Protein AF-A0A959ASE1-F1 (afdb_monomer)

Radius of gyration: 23.73 Å; Cα contacts (8 Å, |Δi|>4): 98; chains: 1; bounding box: 59×22×66 Å

Secondary structure (DSSP, 8-state):
--SHHHHHHHHHHHHHTTHHHHHHHHHHHHHHHHHHHHHHHTT--HHHHHHHHHHHHHHHHHHHHHHHHHHHHHHHHHHHHHHHHHHHTT-----TTSHHHHHHHHHHHHHHHHHHHHHHHHHHHHHHHHHHHHHHHHHHSTTTTTT-S---HHHHHHHHHHHHHHHTT--

pLDDT: mean 92.59, std 5.32, range [57.53, 98.0]

Sequence (171 aa):
SLAGLYGVAIAAAGMMATTAMQLAIDAFGPIADNAGGIAEMSGLPKEVRERTDILDATGNTTAATGKGFAIASAALTALALFAAYVGLAGITAIDIYKANVLAMLFVGGMIPFLFSSMAISAVGKAAMDMVKEVRRQFREIPGIMEYKAQPEYEKCVAISTQASIREMILP

Foldseek 3Di:
DVPPLVVLVVVLVVLCPCVVVLCVLLVQQVVLVVQLVCCVVVVHDVVSNVVSVVSNVSNVVSNVVSVVSVVVSVVSVVSSVVVVVCVVVVPPDQDCVPPVSVVVVVVVVCVVVVVVVLVVVLVVVLVVVLVVQVVCCVVPPPCVVVVPDDGPVVVNVVSVVVSCVVSVPPD

Structure (mmCIF, N/CA/C/O backbone):
data_AF-A0A959ASE1-F1
#
_entry.id   AF-A0A959ASE1-F1
#
loop_
_atom_site.group_PDB
_atom_site.id
_atom_site.type_symbol
_atom_site.label_atom_id
_atom_site.label_alt_id
_atom_site.label_comp_id
_atom_site.label_asym_id
_atom_site.label_entity_id
_atom_site.label_seq_id
_atom_site.pdbx_PDB_ins_code
_atom_site.Cartn_x
_atom_site.Cartn_y
_atom_site.Cartn_z
_atom_site.occupancy
_atom_site.B_iso_or_equiv
_atom_site.auth_seq_id
_atom_site.auth_comp_id
_atom_site.auth_asym_id
_atom_site.auth_atom_id
_atom_site.pdbx_PDB_model_num
ATOM 1 N N . SER A 1 1 ? 28.757 9.072 -19.936 1.00 57.53 1 SER A N 1
ATOM 2 C CA . SER A 1 1 ? 27.916 8.627 -18.804 1.00 57.53 1 SER A CA 1
ATOM 3 C C . SER A 1 1 ? 28.534 7.363 -18.217 1.00 57.53 1 SER A C 1
ATOM 5 O O . SER A 1 1 ? 29.216 6.661 -18.949 1.00 57.53 1 SER A O 1
ATOM 7 N N . LEU A 1 2 ? 28.374 7.098 -16.914 1.00 67.38 2 LEU A N 1
ATOM 8 C CA . LEU A 1 2 ? 29.210 6.140 -16.166 1.00 67.38 2 LEU A CA 1
ATOM 9 C C . LEU A 1 2 ? 29.093 4.658 -16.597 1.00 67.38 2 LEU A C 1
ATOM 11 O O . LEU A 1 2 ? 30.068 3.943 -16.414 1.00 67.38 2 LEU A O 1
ATOM 15 N N . ALA A 1 3 ? 27.973 4.203 -17.189 1.00 80.38 3 ALA A N 1
ATOM 16 C CA . ALA A 1 3 ? 27.848 2.853 -17.789 1.00 80.38 3 ALA A CA 1
ATOM 17 C C . ALA A 1 3 ? 26.565 2.629 -18.640 1.00 80.38 3 ALA A C 1
ATOM 19 O O . ALA A 1 3 ? 26.107 1.496 -18.796 1.00 80.38 3 ALA A O 1
ATOM 20 N N . GLY A 1 4 ? 25.925 3.685 -19.164 1.00 82.69 4 GLY A N 1
ATOM 21 C CA . GLY A 1 4 ? 24.673 3.550 -19.932 1.00 82.69 4 GLY A CA 1
ATOM 22 C C . GLY A 1 4 ? 23.579 2.759 -19.189 1.00 82.69 4 GLY A C 1
ATOM 23 O O . GLY A 1 4 ? 23.378 2.949 -17.992 1.00 82.69 4 GLY A O 1
ATOM 24 N N . LEU A 1 5 ? 22.894 1.854 -19.893 1.00 77.81 5 LEU A N 1
ATOM 25 C CA . LEU A 1 5 ? 21.808 1.017 -19.355 1.00 77.81 5 LEU A CA 1
ATOM 26 C C . LEU A 1 5 ? 22.275 0.006 -18.304 1.00 77.81 5 LEU A C 1
ATOM 28 O O . LEU A 1 5 ? 21.553 -0.268 -17.349 1.00 77.81 5 LEU A O 1
ATOM 32 N N . TYR A 1 6 ? 23.502 -0.501 -18.439 1.00 81.19 6 TYR A N 1
ATOM 33 C CA . TYR A 1 6 ? 24.114 -1.340 -17.411 1.00 81.19 6 TYR A CA 1
ATOM 34 C C . TYR A 1 6 ? 24.290 -0.554 -16.104 1.00 81.19 6 TYR A C 1
ATOM 36 O O . TYR A 1 6 ? 24.000 -1.062 -15.026 1.00 81.19 6 TYR A O 1
ATOM 44 N N . GLY A 1 7 ? 24.654 0.730 -16.197 1.00 84.50 7 GLY A N 1
ATOM 45 C CA . GLY A 1 7 ? 24.697 1.636 -15.047 1.00 84.50 7 GLY A CA 1
ATOM 46 C C . GLY A 1 7 ? 23.338 1.834 -14.373 1.00 84.50 7 GLY A C 1
ATOM 47 O O . GLY A 1 7 ? 23.278 1.884 -13.150 1.00 84.50 7 GLY A O 1
ATOM 48 N N . VAL A 1 8 ? 22.248 1.888 -15.146 1.00 83.31 8 VAL A N 1
ATOM 49 C CA . VAL A 1 8 ? 20.876 1.963 -14.607 1.00 83.31 8 VAL A CA 1
ATOM 50 C C . VAL A 1 8 ? 20.512 0.679 -13.857 1.00 83.31 8 VAL A C 1
ATOM 52 O O . VAL A 1 8 ? 19.992 0.749 -12.746 1.00 83.31 8 VAL A O 1
ATOM 55 N N . ALA A 1 9 ? 20.840 -0.489 -14.418 1.00 81.31 9 ALA A N 1
ATOM 56 C CA . ALA A 1 9 ? 20.590 -1.778 -13.773 1.00 81.31 9 ALA A CA 1
ATOM 57 C C . ALA A 1 9 ? 21.387 -1.942 -12.465 1.00 81.31 9 ALA A C 1
ATOM 59 O O . ALA A 1 9 ? 20.833 -2.355 -11.448 1.00 81.31 9 ALA A O 1
ATOM 60 N N . ILE A 1 10 ? 22.668 -1.557 -12.459 1.00 86.56 10 ILE A N 1
ATOM 61 C CA . ILE A 1 10 ? 23.499 -1.576 -11.247 1.00 86.56 10 ILE A CA 1
ATOM 62 C C . ILE A 1 10 ? 23.016 -0.545 -10.219 1.00 86.56 10 ILE A C 1
ATOM 64 O O . ILE A 1 10 ? 23.036 -0.837 -9.027 1.00 86.56 10 ILE A O 1
ATOM 68 N N . ALA A 1 11 ? 22.523 0.623 -10.644 1.00 86.06 11 ALA A N 1
ATOM 69 C CA . ALA A 1 11 ? 21.915 1.595 -9.736 1.00 86.06 11 ALA A CA 1
ATOM 70 C C . ALA A 1 11 ? 20.641 1.043 -9.071 1.00 86.06 11 ALA A C 1
ATOM 72 O O . ALA A 1 11 ? 20.468 1.218 -7.866 1.00 86.06 11 ALA A O 1
ATOM 73 N N . ALA A 1 12 ? 19.791 0.328 -9.817 1.00 82.75 12 ALA A N 1
ATOM 74 C CA . ALA A 1 12 ? 18.625 -0.359 -9.257 1.00 82.75 12 ALA A CA 1
ATOM 75 C C . ALA A 1 12 ? 19.036 -1.449 -8.249 1.00 82.75 12 ALA A C 1
ATOM 77 O O . ALA A 1 12 ? 18.504 -1.507 -7.141 1.00 82.75 12 ALA A O 1
ATOM 78 N N . ALA A 1 13 ? 20.037 -2.268 -8.587 1.00 85.19 13 ALA A N 1
ATOM 79 C CA . ALA A 1 13 ? 20.561 -3.291 -7.681 1.00 85.19 13 ALA A CA 1
ATOM 80 C C . ALA A 1 13 ? 21.190 -2.685 -6.411 1.00 85.19 13 ALA A C 1
ATOM 82 O O . ALA A 1 13 ? 20.952 -3.171 -5.309 1.00 85.19 13 ALA A O 1
ATOM 83 N N . GLY A 1 14 ? 21.952 -1.596 -6.551 1.00 87.69 14 GLY A N 1
ATOM 84 C CA . GLY A 1 14 ? 22.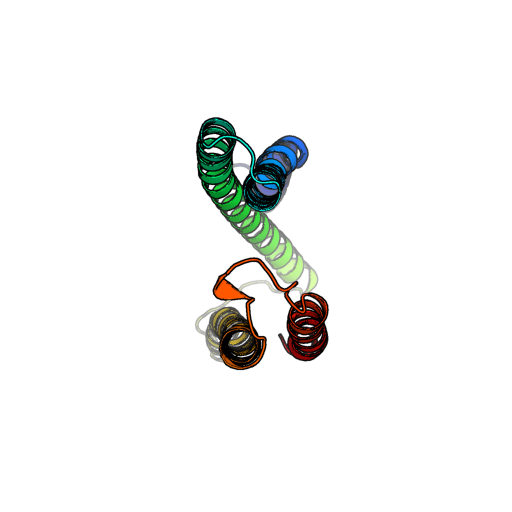571 -0.877 -5.436 1.00 87.69 14 GLY A CA 1
ATOM 85 C C . GLY A 1 14 ? 21.546 -0.209 -4.523 1.00 87.69 14 GLY A C 1
ATOM 86 O O . GLY A 1 14 ? 21.697 -0.253 -3.305 1.00 87.69 14 GLY A O 1
ATOM 87 N N . MET A 1 15 ? 20.468 0.333 -5.097 1.00 85.56 15 MET A N 1
ATOM 88 C CA . MET A 1 15 ? 19.312 0.817 -4.349 1.00 85.56 15 MET A CA 1
ATOM 89 C C . MET A 1 15 ? 18.787 -0.326 -3.458 1.00 85.56 15 MET A C 1
ATOM 91 O O . MET A 1 15 ? 18.786 -0.191 -2.231 1.00 85.56 15 MET A O 1
ATOM 95 N N . MET A 1 16 ? 18.472 -1.491 -4.041 1.00 83.50 16 MET A N 1
ATOM 96 C CA . MET A 1 16 ? 17.946 -2.679 -3.339 1.00 83.50 16 MET A CA 1
ATOM 97 C C . MET A 1 16 ? 18.941 -3.375 -2.384 1.00 83.50 16 MET A C 1
ATOM 99 O O . MET A 1 16 ? 18.552 -4.242 -1.604 1.00 83.50 16 MET A O 1
ATOM 103 N N . ALA A 1 17 ? 20.224 -3.005 -2.362 1.00 89.12 17 ALA A N 1
ATOM 104 C CA . ALA A 1 17 ? 21.202 -3.629 -1.462 1.00 89.12 17 ALA A CA 1
ATOM 105 C C . ALA A 1 17 ? 20.860 -3.436 0.031 1.00 89.12 17 ALA A C 1
ATOM 107 O O . ALA A 1 17 ? 21.287 -4.215 0.880 1.00 89.12 17 ALA A O 1
ATOM 108 N N . THR A 1 18 ? 20.059 -2.415 0.352 1.00 88.62 18 THR A N 1
ATOM 109 C CA . THR A 1 18 ? 19.595 -2.118 1.718 1.00 88.62 18 THR A CA 1
ATOM 110 C C . THR A 1 18 ? 18.140 -2.530 1.973 1.00 88.62 18 THR A C 1
ATOM 112 O O . THR A 1 18 ? 17.559 -2.140 2.987 1.00 88.62 18 THR A O 1
ATOM 115 N N . THR A 1 19 ? 17.551 -3.369 1.109 1.00 88.44 19 THR A N 1
ATOM 116 C CA . THR A 1 19 ? 16.144 -3.795 1.211 1.00 88.44 19 THR A CA 1
ATOM 117 C C . THR A 1 19 ? 15.799 -4.437 2.551 1.00 88.44 19 THR A C 1
ATOM 119 O O . THR A 1 19 ? 14.721 -4.182 3.073 1.00 88.44 19 THR A O 1
ATOM 122 N N . ALA A 1 20 ? 16.707 -5.205 3.161 1.00 91.00 20 ALA A N 1
ATOM 123 C CA . ALA A 1 20 ? 16.452 -5.803 4.474 1.00 91.00 20 ALA A CA 1
ATOM 124 C C . ALA A 1 20 ? 16.167 -4.743 5.555 1.00 91.00 20 ALA A C 1
ATOM 126 O O . ALA A 1 20 ? 15.214 -4.875 6.318 1.00 91.00 20 ALA A O 1
ATOM 127 N N . MET A 1 21 ? 16.958 -3.665 5.583 1.00 90.38 21 MET A N 1
ATOM 128 C CA . MET A 1 21 ? 16.762 -2.568 6.533 1.00 90.38 21 MET A CA 1
ATOM 129 C C . MET A 1 21 ? 15.471 -1.804 6.232 1.00 90.38 21 MET A C 1
ATOM 131 O O . MET A 1 21 ? 14.729 -1.449 7.140 1.00 90.38 21 MET A O 1
ATOM 135 N N . GLN A 1 22 ? 15.174 -1.579 4.954 1.00 86.81 22 GLN A N 1
ATOM 136 C CA . GLN A 1 22 ? 13.965 -0.866 4.542 1.00 86.81 22 GLN A CA 1
ATOM 137 C C . GLN A 1 22 ? 12.701 -1.634 4.907 1.00 86.81 22 GLN A C 1
ATOM 139 O O . GLN A 1 22 ? 11.796 -1.046 5.486 1.00 86.81 22 GLN A O 1
ATOM 144 N N . LEU A 1 23 ? 12.663 -2.942 4.636 1.00 90.62 23 LEU A N 1
ATOM 145 C CA . LEU A 1 23 ? 11.544 -3.799 5.020 1.00 90.62 23 LEU A CA 1
ATOM 146 C C . LEU A 1 23 ? 11.379 -3.854 6.538 1.00 90.62 23 LEU A C 1
ATOM 148 O O . LEU A 1 23 ? 10.252 -3.843 7.014 1.00 90.62 23 LEU A O 1
ATOM 152 N N . ALA A 1 24 ? 12.474 -3.869 7.304 1.00 91.94 24 ALA A N 1
ATOM 153 C CA . ALA A 1 24 ? 12.397 -3.827 8.763 1.00 91.94 24 ALA A CA 1
ATOM 154 C C . ALA A 1 24 ? 11.757 -2.521 9.270 1.00 91.94 24 ALA A C 1
ATOM 156 O O . ALA A 1 24 ? 10.909 -2.553 10.160 1.00 91.94 24 ALA A O 1
ATOM 157 N N . ILE A 1 25 ? 12.135 -1.379 8.690 1.00 88.56 25 ILE A N 1
ATOM 158 C CA . ILE A 1 25 ? 11.618 -0.058 9.074 1.00 88.56 25 ILE A CA 1
ATOM 159 C C . ILE A 1 25 ? 10.178 0.170 8.557 1.00 88.56 25 ILE A C 1
ATOM 161 O O . ILE A 1 25 ? 9.384 0.837 9.219 1.00 88.56 25 ILE A O 1
ATO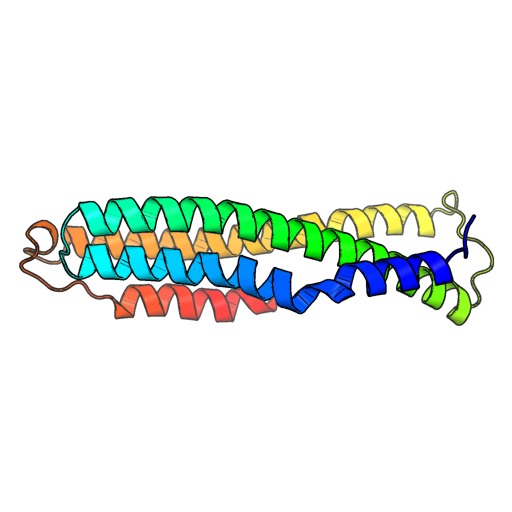M 165 N N . ASP A 1 26 ? 9.810 -0.400 7.409 1.00 89.88 26 ASP A N 1
ATOM 166 C CA . ASP A 1 26 ? 8.437 -0.373 6.880 1.00 89.88 26 ASP A CA 1
ATOM 167 C C . ASP A 1 26 ? 7.506 -1.272 7.714 1.00 89.88 26 ASP A C 1
ATOM 169 O O . ASP A 1 26 ? 6.468 -0.829 8.202 1.00 89.88 26 ASP A O 1
ATOM 173 N N . ALA A 1 27 ? 7.932 -2.507 8.009 1.00 92.12 27 ALA A N 1
ATOM 174 C CA . ALA A 1 27 ? 7.175 -3.455 8.831 1.00 92.12 27 ALA A CA 1
ATOM 175 C C . ALA A 1 27 ? 6.993 -2.995 10.287 1.00 92.12 27 ALA A C 1
ATOM 177 O O . ALA A 1 27 ? 6.034 -3.401 10.943 1.00 92.12 27 ALA A O 1
ATOM 178 N N . PHE A 1 28 ? 7.881 -2.133 10.792 1.00 92.69 28 PHE A N 1
ATOM 179 C CA . PHE A 1 28 ? 7.735 -1.515 12.108 1.00 92.69 28 PHE A CA 1
ATOM 180 C C . PHE A 1 28 ? 6.418 -0.732 12.248 1.00 92.69 28 PHE A C 1
ATOM 182 O O . PHE A 1 28 ? 5.795 -0.801 13.307 1.00 92.69 28 PHE A O 1
ATOM 189 N N . GLY A 1 29 ? 5.962 -0.037 11.198 1.00 93.44 29 GLY A N 1
ATOM 190 C CA . GLY A 1 29 ? 4.762 0.804 11.268 1.00 93.44 29 GLY A CA 1
ATOM 191 C C . GLY A 1 29 ? 3.490 0.023 11.612 1.00 93.44 29 GLY A C 1
ATOM 192 O O . GLY A 1 29 ? 2.897 0.283 12.658 1.00 93.44 29 GLY A O 1
ATOM 193 N N . PRO A 1 30 ? 3.110 -1.002 10.826 1.00 94.69 30 PRO A N 1
ATOM 194 C CA . PRO A 1 30 ? 1.953 -1.845 11.134 1.00 94.69 30 PRO A CA 1
ATOM 195 C C . PRO A 1 30 ? 2.040 -2.576 12.484 1.00 94.69 30 PRO A C 1
ATOM 197 O O . PRO A 1 30 ? 1.012 -2.905 13.077 1.00 94.69 30 PRO A O 1
ATOM 200 N N . ILE A 1 31 ? 3.248 -2.859 12.985 1.00 95.75 31 ILE A N 1
ATOM 201 C CA . ILE A 1 31 ? 3.429 -3.443 14.323 1.00 95.75 31 ILE A CA 1
ATOM 202 C C . ILE A 1 31 ? 3.062 -2.415 15.402 1.00 95.75 31 ILE A C 1
ATOM 204 O O . ILE A 1 31 ? 2.343 -2.754 16.342 1.00 95.75 31 ILE A O 1
ATOM 208 N N . ALA A 1 32 ? 3.532 -1.172 15.264 1.00 95.12 32 ALA A N 1
ATOM 209 C CA . ALA A 1 32 ? 3.230 -0.088 16.195 1.00 95.12 32 ALA A CA 1
ATOM 210 C C . ALA A 1 32 ? 1.734 0.278 16.205 1.00 95.12 32 ALA A C 1
ATOM 212 O O . ALA A 1 32 ? 1.159 0.411 17.286 1.00 95.12 32 ALA A O 1
ATOM 213 N N . ASP A 1 33 ? 1.099 0.354 15.032 1.00 96.00 33 ASP A N 1
ATOM 214 C CA . ASP A 1 33 ? -0.343 0.603 14.887 1.00 96.00 33 ASP A CA 1
ATOM 215 C C . ASP A 1 33 ? -1.174 -0.472 15.616 1.00 96.00 33 ASP A C 1
ATOM 217 O O . ASP A 1 33 ? -1.968 -0.176 16.515 1.00 96.00 33 ASP A O 1
ATOM 221 N N . ASN A 1 34 ? -0.892 -1.755 15.349 1.00 96.19 34 ASN A N 1
ATOM 222 C CA . ASN A 1 34 ? -1.566 -2.864 16.032 1.00 96.19 34 ASN A CA 1
ATOM 223 C C . ASN A 1 34 ? -1.334 -2.857 17.549 1.00 96.19 34 ASN A C 1
ATOM 225 O O . ASN A 1 34 ? -2.260 -3.142 18.312 1.00 96.19 34 ASN A O 1
ATOM 229 N N . ALA A 1 35 ? -0.124 -2.518 18.007 1.00 96.62 35 ALA A N 1
ATOM 230 C CA . ALA A 1 35 ? 0.161 -2.385 19.434 1.00 96.62 35 ALA A CA 1
ATOM 231 C C . ALA A 1 35 ? -0.702 -1.288 20.081 1.00 96.62 35 ALA A C 1
ATOM 233 O O . ALA A 1 35 ? -1.250 -1.502 21.165 1.00 96.62 35 ALA A O 1
ATOM 234 N N . GLY A 1 36 ? -0.886 -0.152 19.401 1.00 96.19 36 GLY A N 1
ATOM 235 C CA . GLY A 1 36 ? -1.784 0.910 19.850 1.00 96.19 36 GLY A CA 1
ATOM 236 C C . GLY A 1 36 ? -3.249 0.476 19.872 1.00 96.19 36 GLY A C 1
ATOM 237 O O . GLY A 1 36 ? -3.964 0.773 20.832 1.00 96.19 36 GLY A O 1
ATOM 238 N N . GLY A 1 37 ? -3.709 -0.247 18.847 1.00 95.50 37 GLY A N 1
ATOM 239 C CA . GLY A 1 37 ? -5.063 -0.805 18.800 1.00 95.50 37 GLY A CA 1
ATOM 240 C C . GLY A 1 37 ? -5.335 -1.780 19.950 1.00 95.50 37 GLY A C 1
ATOM 241 O O . GLY A 1 37 ? -6.363 -1.680 20.618 1.00 95.50 37 GLY A O 1
ATOM 242 N N . ILE A 1 38 ? -4.391 -2.681 20.240 1.00 97.12 38 ILE A N 1
ATOM 243 C CA . ILE A 1 38 ? -4.478 -3.615 21.374 1.00 97.12 38 ILE A CA 1
ATOM 244 C C . ILE A 1 38 ? -4.501 -2.859 22.706 1.00 97.12 38 ILE A C 1
ATOM 246 O O . ILE A 1 38 ? -5.281 -3.223 23.588 1.00 97.12 38 ILE A O 1
ATOM 250 N N . ALA A 1 39 ? -3.680 -1.815 22.858 1.00 96.62 39 ALA A N 1
ATOM 251 C CA . ALA A 1 39 ? -3.642 -1.010 24.076 1.00 96.62 39 ALA A CA 1
ATOM 252 C C . ALA A 1 39 ? -4.994 -0.340 24.370 1.00 96.62 39 ALA A C 1
ATOM 254 O O . ALA A 1 39 ? -5.468 -0.410 25.506 1.00 96.62 39 ALA A O 1
ATOM 255 N N . GLU A 1 40 ? -5.633 0.229 23.344 1.00 95.00 40 GLU A N 1
ATOM 256 C CA . GLU A 1 40 ? -6.960 0.850 23.446 1.00 95.00 40 GLU A CA 1
ATOM 257 C C . GLU A 1 40 ? -8.041 -0.193 23.769 1.00 95.00 40 GLU A C 1
ATOM 259 O O . GLU A 1 40 ? -8.782 -0.051 24.741 1.00 95.00 40 GLU A O 1
ATOM 264 N N . MET A 1 41 ? -8.090 -1.295 23.011 1.00 94.12 41 MET A N 1
ATOM 265 C CA . MET A 1 41 ? -9.095 -2.351 23.199 1.00 94.12 41 MET A CA 1
ATOM 266 C C . MET A 1 41 ? -8.966 -3.084 24.543 1.00 94.12 41 MET A C 1
ATOM 268 O O . MET A 1 41 ? -9.955 -3.613 25.046 1.00 94.12 41 MET A O 1
ATOM 272 N N . SER A 1 42 ? -7.767 -3.113 25.133 1.00 95.69 42 SER A N 1
ATOM 273 C CA . SER A 1 42 ? -7.507 -3.741 26.437 1.00 95.69 42 SER A CA 1
ATOM 274 C C . SER A 1 42 ? -7.688 -2.784 27.622 1.00 95.69 42 SER A C 1
ATOM 276 O O . SER A 1 42 ? -7.494 -3.200 28.764 1.00 95.69 42 SER A O 1
ATOM 278 N N . GLY A 1 43 ? -8.021 -1.509 27.382 1.00 93.94 43 GLY A N 1
ATOM 279 C CA . GLY A 1 43 ? -8.196 -0.508 28.438 1.00 93.94 43 GLY A CA 1
ATOM 280 C C . GLY A 1 43 ? -6.912 -0.194 29.215 1.00 93.94 43 GLY A C 1
ATOM 281 O O . GLY A 1 43 ? -6.969 0.060 30.421 1.00 93.94 43 GLY A O 1
ATOM 282 N N . LEU A 1 44 ? -5.747 -0.253 28.559 1.00 95.94 44 LEU A N 1
ATOM 283 C CA . LEU A 1 44 ? -4.469 0.075 29.195 1.00 95.94 44 LEU A CA 1
ATOM 284 C C . LEU A 1 44 ? -4.386 1.569 29.576 1.00 95.94 44 LEU A C 1
ATOM 286 O O . LEU A 1 44 ? -5.138 2.394 29.052 1.00 95.94 44 LEU A O 1
ATOM 290 N N . PRO A 1 45 ? -3.467 1.955 30.486 1.00 97.00 45 PRO A N 1
ATOM 291 C CA . PRO A 1 45 ? -3.273 3.357 30.844 1.00 97.00 45 PRO A CA 1
ATOM 292 C C . PRO A 1 45 ? -2.992 4.236 29.621 1.00 97.00 45 PRO A C 1
ATOM 294 O O . PRO A 1 45 ? -2.259 3.830 28.719 1.00 97.00 45 PRO A O 1
ATOM 297 N N . LYS A 1 46 ? -3.502 5.476 29.634 1.00 95.12 46 LYS A N 1
ATOM 298 C CA . LYS A 1 46 ? -3.343 6.445 28.531 1.00 95.12 46 LYS A CA 1
ATOM 299 C C . LYS A 1 46 ? -1.892 6.653 28.102 1.00 95.12 46 LYS A C 1
ATOM 301 O O . LYS A 1 46 ? -1.632 6.785 26.916 1.00 95.12 46 LYS A O 1
ATOM 306 N N . GLU A 1 47 ? -0.953 6.595 29.043 1.00 96.25 47 GLU A N 1
ATOM 307 C CA . GLU A 1 47 ? 0.480 6.693 28.754 1.00 96.25 47 GLU A CA 1
ATOM 308 C C . GLU A 1 47 ? 0.958 5.616 27.759 1.00 96.25 47 GLU A C 1
ATOM 310 O O . GLU A 1 47 ? 1.821 5.879 26.924 1.00 96.25 47 GLU A O 1
ATOM 315 N N . VAL A 1 48 ? 0.394 4.402 27.807 1.00 95.75 48 VAL A N 1
ATOM 316 C CA . VAL A 1 48 ? 0.724 3.336 26.849 1.00 95.75 48 VAL A CA 1
ATOM 317 C C . VAL A 1 48 ? 0.238 3.718 25.453 1.00 95.75 48 VAL A C 1
ATOM 319 O O . VAL A 1 48 ? 1.004 3.586 24.500 1.00 95.75 48 VAL A O 1
ATOM 322 N N . ARG A 1 49 ? -0.990 4.247 25.345 1.00 95.31 49 ARG A N 1
ATOM 323 C CA . ARG A 1 49 ? -1.562 4.706 24.074 1.00 95.31 49 ARG A CA 1
ATOM 324 C C . ARG A 1 49 ? -0.774 5.881 23.492 1.00 95.31 49 ARG A C 1
ATOM 326 O O . ARG A 1 49 ? -0.387 5.825 22.330 1.00 95.31 49 ARG A O 1
ATOM 333 N N . GLU A 1 50 ? -0.436 6.870 24.318 1.00 95.62 50 GLU A N 1
ATOM 334 C CA . GLU A 1 50 ? 0.387 8.023 23.925 1.00 95.62 50 GLU A CA 1
ATOM 335 C C . GLU A 1 50 ? 1.756 7.588 23.387 1.00 95.62 50 GLU A C 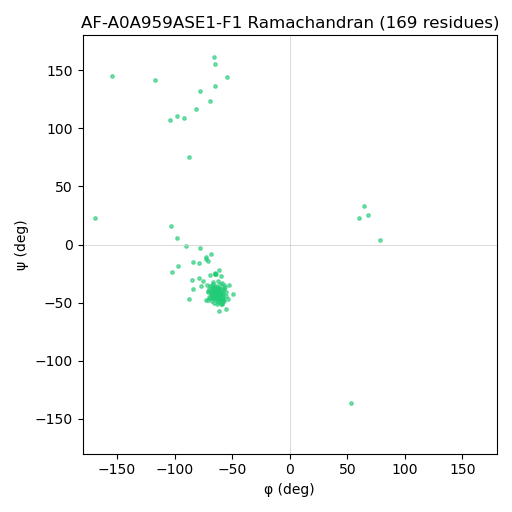1
ATOM 337 O O . GLU A 1 50 ? 2.216 8.086 22.359 1.00 95.62 50 GLU A O 1
ATOM 342 N N . ARG A 1 51 ? 2.400 6.608 24.036 1.00 95.94 51 ARG A N 1
ATOM 343 C CA . ARG A 1 51 ? 3.662 6.039 23.543 1.00 95.94 51 ARG A CA 1
ATOM 344 C C . ARG A 1 51 ? 3.475 5.327 22.205 1.00 95.94 51 ARG A C 1
ATOM 346 O O . ARG A 1 51 ? 4.290 5.529 21.309 1.00 95.94 51 ARG A O 1
ATOM 353 N N . THR A 1 52 ? 2.431 4.513 22.047 1.00 95.62 52 THR A N 1
ATOM 354 C CA . THR A 1 52 ? 2.169 3.821 20.775 1.00 95.62 52 THR A CA 1
ATOM 355 C C . THR A 1 52 ? 1.792 4.778 19.647 1.00 95.62 52 THR A C 1
ATOM 357 O O . THR A 1 52 ? 2.224 4.548 18.526 1.00 95.62 52 THR A O 1
ATOM 360 N N . ASP A 1 53 ? 1.094 5.882 19.929 1.00 94.56 53 ASP A N 1
ATOM 361 C CA . ASP A 1 53 ? 0.751 6.903 18.929 1.00 94.56 53 ASP A CA 1
ATOM 362 C C . ASP A 1 53 ? 2.006 7.598 18.371 1.00 94.56 53 ASP A C 1
ATOM 364 O O . ASP A 1 53 ? 2.098 7.867 17.173 1.00 94.56 53 ASP A O 1
ATOM 368 N N . ILE A 1 54 ? 3.025 7.834 19.209 1.00 95.94 54 ILE A N 1
ATOM 369 C CA . ILE A 1 54 ? 4.327 8.358 18.756 1.00 95.94 54 ILE A CA 1
ATOM 370 C C . ILE A 1 54 ? 5.026 7.354 17.823 1.00 95.94 54 ILE A C 1
ATOM 372 O O . ILE A 1 54 ? 5.627 7.739 16.811 1.00 95.94 54 ILE A O 1
ATOM 376 N N . LEU A 1 55 ? 4.961 6.062 18.156 1.00 95.81 55 LEU A N 1
ATOM 377 C CA . LEU A 1 55 ? 5.554 5.002 17.340 1.00 95.81 55 LEU A CA 1
ATOM 378 C C . LEU A 1 55 ? 4.813 4.839 16.007 1.00 95.81 55 LEU A C 1
ATOM 380 O O . LEU A 1 55 ? 5.471 4.754 14.974 1.00 95.81 55 LEU A O 1
ATOM 384 N N . ASP A 1 56 ? 3.480 4.869 16.008 1.00 95.50 56 ASP A N 1
ATOM 385 C CA . ASP A 1 56 ? 2.653 4.823 14.797 1.00 95.50 56 ASP A CA 1
ATOM 386 C C . ASP A 1 56 ? 2.916 6.034 13.886 1.00 95.50 56 ASP A C 1
ATOM 388 O O . ASP A 1 56 ? 3.171 5.884 12.693 1.00 95.50 56 ASP A O 1
ATOM 392 N N . ALA A 1 57 ? 2.999 7.248 14.440 1.00 95.00 57 ALA A N 1
ATOM 393 C CA . ALA A 1 57 ? 3.362 8.438 13.666 1.00 95.00 57 ALA A CA 1
ATOM 394 C C . ALA A 1 57 ? 4.735 8.293 12.973 1.00 95.00 57 ALA A C 1
ATOM 396 O O . ALA A 1 57 ? 4.914 8.689 11.813 1.00 95.00 57 ALA A O 1
ATOM 397 N N . THR A 1 58 ? 5.698 7.674 13.662 1.00 94.00 58 THR A N 1
ATOM 398 C CA . THR A 1 58 ? 7.002 7.334 13.076 1.00 94.00 58 THR A CA 1
ATOM 399 C C . THR A 1 58 ? 6.845 6.277 11.979 1.00 94.00 58 THR A C 1
ATOM 401 O O . THR A 1 58 ? 7.366 6.458 10.878 1.00 94.00 58 THR A O 1
ATOM 404 N N . GLY A 1 59 ? 6.066 5.225 12.240 1.00 93.69 59 GLY A N 1
ATOM 405 C CA . GLY A 1 59 ? 5.712 4.166 11.295 1.00 93.69 59 GLY A CA 1
ATOM 406 C C . GLY A 1 59 ? 5.071 4.669 10.000 1.00 93.69 59 GLY A C 1
ATOM 407 O O . GLY A 1 59 ? 5.427 4.240 8.906 1.00 93.69 59 GLY A O 1
ATOM 408 N N . ASN A 1 60 ? 4.182 5.653 10.091 1.00 93.38 60 ASN A N 1
ATOM 409 C CA . ASN A 1 60 ? 3.552 6.280 8.931 1.00 93.38 60 ASN A CA 1
ATOM 410 C C . ASN A 1 60 ? 4.577 7.005 8.039 1.00 93.38 60 ASN A C 1
ATOM 412 O O . ASN A 1 60 ? 4.494 6.961 6.807 1.00 93.38 60 ASN A O 1
ATOM 416 N N . THR A 1 61 ? 5.595 7.619 8.649 1.00 93.50 61 THR A N 1
ATOM 417 C CA . THR A 1 61 ? 6.699 8.267 7.922 1.00 93.50 61 THR A CA 1
ATOM 418 C C . THR A 1 61 ? 7.615 7.237 7.255 1.00 93.50 61 THR A C 1
ATOM 420 O O . THR A 1 61 ? 8.053 7.417 6.111 1.00 93.50 61 THR A O 1
ATOM 423 N N . THR A 1 62 ? 7.897 6.129 7.941 1.00 90.56 62 THR A N 1
ATOM 424 C CA . THR A 1 62 ? 8.749 5.064 7.404 1.00 90.56 62 THR A CA 1
ATOM 425 C C . THR A 1 62 ? 8.063 4.304 6.274 1.00 90.56 62 THR A C 1
ATOM 427 O O . THR A 1 62 ? 8.697 4.066 5.247 1.00 90.56 62 THR A O 1
ATOM 430 N N . ALA A 1 63 ? 6.756 4.059 6.380 1.00 89.31 63 ALA A N 1
ATOM 431 C CA . ALA A 1 63 ? 5.950 3.477 5.311 1.00 89.31 63 ALA A CA 1
ATOM 432 C C . ALA A 1 63 ? 5.909 4.359 4.053 1.00 89.31 63 ALA A C 1
ATOM 434 O O . ALA A 1 63 ? 5.994 3.867 2.925 1.00 89.31 63 ALA A O 1
ATOM 435 N N . ALA A 1 64 ? 5.830 5.685 4.213 1.00 92.62 64 ALA A N 1
ATOM 436 C CA . ALA A 1 64 ? 5.931 6.611 3.084 1.00 92.62 64 ALA A CA 1
ATOM 437 C C . ALA A 1 64 ? 7.309 6.533 2.398 1.00 92.62 64 ALA A C 1
ATOM 439 O O . ALA A 1 64 ? 7.394 6.514 1.167 1.00 92.62 64 ALA A O 1
ATOM 440 N N . THR A 1 65 ? 8.381 6.419 3.188 1.00 90.06 65 THR A N 1
ATOM 441 C CA . THR A 1 65 ? 9.749 6.243 2.677 1.00 90.06 65 THR A CA 1
ATOM 442 C C . THR A 1 65 ? 9.895 4.914 1.927 1.00 90.06 65 THR A C 1
ATOM 444 O O . THR A 1 65 ? 10.436 4.897 0.819 1.00 90.06 65 THR A O 1
ATOM 447 N N . GLY A 1 66 ? 9.348 3.820 2.472 1.00 88.06 66 GLY A N 1
ATOM 448 C CA . GLY A 1 66 ? 9.311 2.502 1.831 1.00 88.06 66 GLY A CA 1
ATOM 449 C C . GLY A 1 66 ? 8.594 2.525 0.478 1.00 88.06 66 GLY A C 1
ATOM 450 O O . GLY A 1 66 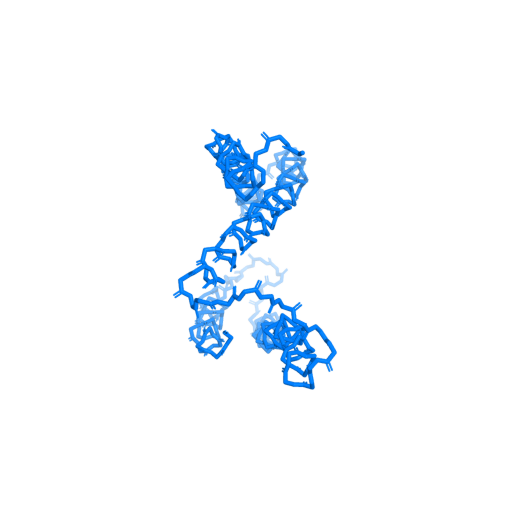? 9.136 2.048 -0.521 1.00 88.06 66 GLY A O 1
ATOM 451 N N . LYS A 1 67 ? 7.429 3.184 0.397 1.00 91.12 67 LYS A N 1
ATOM 452 C CA . LYS A 1 67 ? 6.699 3.393 -0.869 1.00 91.12 67 LYS A CA 1
ATOM 453 C C . LYS A 1 67 ? 7.523 4.176 -1.890 1.00 91.12 67 LYS A C 1
ATOM 455 O O . LYS A 1 67 ? 7.603 3.770 -3.048 1.00 91.12 67 LYS A O 1
ATOM 460 N N . GLY A 1 68 ? 8.150 5.280 -1.478 1.00 90.75 68 GLY A N 1
ATOM 461 C CA . GLY A 1 68 ? 8.987 6.094 -2.366 1.00 90.75 68 GLY A CA 1
ATOM 462 C C . GLY A 1 68 ? 10.161 5.300 -2.939 1.00 90.75 68 GLY A C 1
ATOM 463 O O . GLY A 1 68 ? 10.452 5.372 -4.134 1.00 90.75 68 GLY A O 1
ATOM 464 N N . PHE A 1 69 ? 10.780 4.477 -2.099 1.00 88.75 69 PHE A N 1
ATOM 465 C CA . PHE A 1 69 ? 11.860 3.596 -2.501 1.00 88.75 69 PHE A CA 1
ATOM 466 C C . PHE A 1 69 ? 11.399 2.507 -3.486 1.00 88.75 69 PHE A C 1
ATOM 468 O O . PHE A 1 69 ? 12.036 2.303 -4.521 1.00 88.75 69 PHE A O 1
ATOM 475 N N . ALA A 1 70 ? 10.263 1.856 -3.218 1.00 88.06 70 ALA A N 1
ATOM 476 C CA . ALA A 1 70 ? 9.683 0.864 -4.121 1.00 88.06 70 ALA A CA 1
ATOM 477 C C . ALA A 1 70 ? 9.377 1.463 -5.506 1.00 88.06 70 ALA A C 1
ATOM 479 O O . ALA A 1 70 ? 9.713 0.860 -6.525 1.00 88.06 70 ALA A O 1
ATOM 480 N N . ILE A 1 71 ? 8.818 2.678 -5.555 1.00 91.56 71 ILE A N 1
ATOM 481 C CA . ILE A 1 71 ? 8.530 3.397 -6.806 1.00 91.56 71 ILE A CA 1
ATOM 482 C C . ILE A 1 71 ? 9.822 3.718 -7.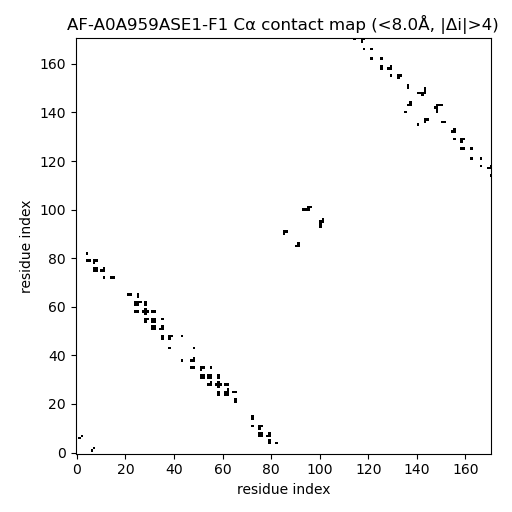568 1.00 91.56 71 ILE A C 1
ATOM 484 O O . ILE A 1 71 ? 9.903 3.472 -8.772 1.00 91.56 71 ILE A O 1
ATOM 488 N N . ALA A 1 72 ? 10.842 4.244 -6.885 1.00 89.88 72 ALA A N 1
ATOM 489 C CA . ALA A 1 72 ? 12.113 4.591 -7.516 1.00 89.88 72 ALA A CA 1
ATOM 490 C C . ALA A 1 72 ? 12.828 3.354 -8.086 1.00 89.88 72 ALA A C 1
ATOM 492 O O . ALA A 1 72 ? 13.282 3.371 -9.233 1.00 89.88 72 ALA A O 1
ATOM 493 N N . SER A 1 73 ? 12.870 2.261 -7.320 1.00 88.56 73 SER A N 1
ATOM 494 C CA . SER A 1 73 ? 13.459 0.992 -7.755 1.00 88.56 73 SER A CA 1
ATOM 495 C C . SER A 1 73 ? 12.692 0.386 -8.934 1.00 88.56 73 SER A C 1
ATOM 497 O O . SER A 1 73 ? 13.300 -0.032 -9.925 1.00 88.56 73 SER A O 1
ATOM 499 N N . ALA A 1 74 ? 11.356 0.418 -8.886 1.00 90.12 74 ALA A N 1
ATOM 500 C CA . ALA A 1 74 ? 10.508 -0.027 -9.986 1.00 90.12 74 ALA A CA 1
ATOM 501 C C . ALA A 1 74 ? 10.745 0.801 -11.258 1.00 90.12 74 ALA A C 1
ATOM 503 O O . ALA A 1 74 ? 10.857 0.225 -12.336 1.00 90.12 74 ALA A O 1
ATOM 504 N N . ALA A 1 75 ? 10.896 2.125 -11.150 1.00 91.12 75 ALA A N 1
ATOM 505 C CA . ALA A 1 75 ? 11.172 2.994 -12.293 1.00 91.12 75 ALA A CA 1
ATOM 506 C C . ALA A 1 75 ? 12.536 2.695 -12.942 1.00 91.12 75 ALA A C 1
ATOM 508 O O . ALA A 1 75 ? 12.622 2.556 -14.164 1.00 91.12 75 ALA A O 1
ATOM 509 N N . LEU A 1 76 ? 13.599 2.542 -12.142 1.00 88.06 76 LEU A N 1
ATOM 510 C CA . LEU A 1 76 ? 14.929 2.183 -12.654 1.00 88.06 76 LEU A CA 1
ATOM 511 C C . LEU A 1 76 ? 14.926 0.793 -13.305 1.00 88.06 76 LEU A C 1
ATOM 513 O O . LEU A 1 76 ? 15.481 0.608 -14.390 1.00 88.06 76 LEU A O 1
ATOM 517 N N . THR A 1 77 ? 14.253 -0.170 -12.675 1.00 87.75 77 THR A N 1
ATOM 518 C CA . THR A 1 77 ? 14.109 -1.531 -13.203 1.00 87.75 77 THR A CA 1
ATOM 519 C C . THR A 1 77 ? 13.299 -1.541 -14.499 1.00 87.75 77 THR A C 1
ATOM 521 O O . THR A 1 77 ? 13.702 -2.185 -15.465 1.00 87.75 77 THR A O 1
ATOM 524 N N . ALA A 1 78 ? 12.206 -0.777 -14.571 1.00 91.12 78 ALA A N 1
ATOM 525 C CA . ALA A 1 78 ? 11.392 -0.641 -15.774 1.00 91.12 78 ALA A CA 1
ATOM 526 C C . ALA A 1 78 ? 12.194 -0.052 -16.942 1.00 91.12 78 ALA A C 1
ATOM 528 O O . ALA A 1 78 ? 12.079 -0.549 -18.058 1.00 91.12 78 ALA A O 1
ATOM 529 N N . LEU A 1 79 ? 13.059 0.941 -16.699 1.00 88.81 79 LEU A N 1
ATOM 530 C CA . LEU A 1 79 ? 13.959 1.482 -17.726 1.00 88.81 79 LEU A CA 1
ATOM 531 C C . LEU A 1 79 ? 14.967 0.437 -18.223 1.00 88.81 79 LEU A C 1
ATOM 533 O O . LEU A 1 79 ? 15.191 0.325 -19.430 1.00 88.81 79 LEU A O 1
ATOM 537 N N . ALA A 1 80 ? 15.557 -0.343 -17.314 1.00 87.62 80 ALA A N 1
ATOM 538 C CA . ALA A 1 80 ? 16.488 -1.409 -17.679 1.00 87.62 80 ALA A CA 1
ATOM 539 C C . ALA A 1 80 ? 15.797 -2.508 -18.509 1.00 87.62 80 ALA A C 1
ATOM 541 O O . ALA A 1 80 ? 16.307 -2.900 -19.561 1.00 87.62 80 ALA A O 1
ATOM 542 N N . LEU A 1 81 ? 14.610 -2.954 -18.083 1.00 89.75 81 LEU A N 1
ATOM 543 C CA . LEU A 1 81 ? 13.794 -3.934 -18.805 1.00 89.75 81 LEU A CA 1
ATOM 544 C C . LEU A 1 81 ? 13.322 -3.403 -20.159 1.00 89.75 81 LEU A C 1
ATOM 546 O O . LEU A 1 81 ? 13.368 -4.128 -21.149 1.00 89.75 81 LEU A O 1
ATOM 550 N N . PHE A 1 82 ? 12.916 -2.135 -20.227 1.00 90.31 82 PHE A N 1
ATOM 551 C CA . PHE A 1 82 ? 12.505 -1.500 -21.474 1.00 90.31 82 PHE A CA 1
ATOM 552 C C . PHE A 1 82 ? 13.645 -1.476 -22.489 1.00 90.31 82 PHE A C 1
ATOM 554 O O . PHE A 1 82 ? 13.451 -1.787 -23.662 1.00 90.31 82 PHE A O 1
ATOM 561 N N . ALA A 1 83 ? 14.860 -1.174 -22.043 1.00 86.94 83 ALA A N 1
ATOM 562 C CA . ALA A 1 83 ? 15.999 -1.164 -22.938 1.00 86.94 83 ALA A CA 1
ATOM 563 C C . ALA A 1 83 ? 16.443 -2.572 -23.369 1.00 86.94 83 ALA A C 1
ATOM 565 O O . ALA A 1 83 ? 16.823 -2.767 -24.524 1.00 86.94 83 ALA A O 1
ATOM 566 N N . ALA A 1 84 ? 16.328 -3.566 -22.481 1.00 89.00 84 ALA A N 1
ATOM 567 C CA . ALA A 1 84 ? 16.500 -4.971 -22.847 1.00 89.00 84 ALA A CA 1
ATOM 568 C C . ALA A 1 84 ? 15.454 -5.414 -23.888 1.00 89.00 84 ALA A C 1
ATOM 570 O O . ALA A 1 84 ? 15.802 -6.073 -24.867 1.00 89.00 84 ALA A O 1
ATOM 571 N N . TYR A 1 85 ? 14.195 -4.991 -23.729 1.00 91.12 85 TYR A N 1
ATOM 572 C CA . TYR A 1 85 ? 13.120 -5.232 -24.692 1.00 91.12 85 TYR A CA 1
ATOM 573 C C . TYR A 1 85 ? 13.424 -4.615 -26.063 1.00 91.12 85 TYR A C 1
ATOM 575 O O . TYR A 1 85 ? 13.313 -5.308 -27.070 1.00 91.12 85 TYR A O 1
ATOM 583 N N . VAL A 1 86 ? 13.867 -3.353 -26.114 1.00 91.00 86 VAL A N 1
ATOM 584 C CA . VAL A 1 86 ? 14.276 -2.676 -27.361 1.00 91.00 86 VAL A CA 1
ATOM 585 C C . VAL A 1 86 ? 15.362 -3.473 -28.090 1.00 91.00 86 VAL A C 1
ATOM 587 O O . VAL A 1 86 ? 15.256 -3.681 -29.299 1.00 91.00 86 VAL A O 1
ATOM 590 N N . GLY A 1 87 ? 16.361 -3.973 -27.353 1.00 87.69 87 GLY A N 1
ATOM 591 C CA . GLY A 1 87 ? 17.426 -4.810 -27.907 1.00 87.69 87 GLY A CA 1
ATOM 592 C C . GLY A 1 87 ? 16.925 -6.149 -28.458 1.00 87.69 87 GLY A C 1
ATOM 593 O O . GLY A 1 87 ? 17.263 -6.511 -29.582 1.00 87.69 87 GLY A O 1
ATOM 594 N N . LEU A 1 88 ? 16.088 -6.867 -27.701 1.00 92.62 88 LEU A N 1
ATOM 595 C CA . LEU A 1 88 ? 15.539 -8.170 -28.105 1.00 92.62 88 LEU A CA 1
ATOM 596 C C . LEU A 1 88 ? 14.542 -8.071 -29.267 1.00 92.62 88 LEU A C 1
ATOM 598 O O . LEU A 1 88 ? 14.506 -8.950 -30.123 1.00 92.62 88 LEU A O 1
ATOM 602 N N . ALA A 1 89 ? 13.751 -7.001 -29.314 1.00 93.75 89 ALA A N 1
ATOM 603 C CA . ALA A 1 89 ? 12.780 -6.749 -30.374 1.00 93.75 89 ALA A CA 1
ATOM 604 C C . ALA A 1 89 ? 13.422 -6.217 -31.672 1.00 93.75 89 ALA A C 1
ATOM 606 O O . ALA A 1 89 ? 12.713 -5.988 -32.651 1.00 93.75 89 ALA A O 1
ATOM 607 N N . GLY A 1 90 ? 14.742 -5.989 -31.692 1.00 91.56 90 GLY A N 1
ATOM 608 C CA . GLY A 1 90 ? 15.453 -5.452 -32.856 1.00 91.56 90 GLY A CA 1
ATOM 609 C C . GLY A 1 90 ? 15.088 -3.999 -33.184 1.00 91.56 90 GLY A C 1
ATOM 610 O O . GLY A 1 90 ? 15.189 -3.581 -34.338 1.00 91.56 90 GLY A O 1
ATOM 611 N N . ILE A 1 91 ? 14.641 -3.222 -32.193 1.00 91.25 91 ILE A N 1
ATOM 612 C CA . ILE A 1 91 ? 14.250 -1.821 -32.376 1.00 91.25 91 ILE A CA 1
ATOM 613 C C . ILE A 1 91 ? 15.514 -0.955 -32.368 1.00 91.25 91 ILE A C 1
ATOM 615 O O . ILE A 1 91 ? 16.211 -0.857 -31.363 1.00 91.25 91 ILE A O 1
ATOM 619 N N . THR A 1 92 ? 15.802 -0.291 -33.487 1.00 86.62 92 THR A N 1
ATOM 620 C CA . THR A 1 92 ? 17.008 0.544 -33.643 1.00 86.62 92 THR A CA 1
ATOM 621 C C . THR A 1 92 ? 16.832 1.970 -33.124 1.00 86.62 92 THR A C 1
ATOM 623 O O . THR A 1 92 ? 17.795 2.581 -32.667 1.00 86.62 92 THR A O 1
ATOM 626 N N . ALA A 1 93 ? 15.610 2.507 -33.181 1.00 88.00 93 ALA A N 1
ATOM 627 C CA . ALA A 1 93 ? 15.271 3.831 -32.672 1.00 88.00 93 ALA A CA 1
ATOM 628 C C . ALA A 1 93 ? 13.787 3.918 -32.293 1.00 88.00 93 ALA A C 1
ATOM 630 O O . ALA A 1 93 ? 12.923 3.353 -32.969 1.00 88.00 93 ALA A O 1
ATOM 631 N N . ILE A 1 94 ? 13.496 4.673 -31.233 1.00 89.75 94 ILE A N 1
ATOM 632 C CA . ILE A 1 94 ? 12.132 5.024 -30.830 1.00 89.75 94 ILE A CA 1
ATOM 633 C C . ILE A 1 94 ? 11.837 6.416 -31.376 1.00 89.75 94 ILE A C 1
ATOM 635 O O . ILE A 1 94 ? 12.401 7.406 -30.916 1.00 89.75 94 ILE A O 1
ATOM 639 N N . ASP A 1 95 ? 10.951 6.480 -32.362 1.00 92.12 95 ASP A N 1
ATOM 640 C CA . ASP A 1 95 ? 10.536 7.729 -32.989 1.00 92.12 95 ASP A CA 1
ATOM 641 C C . ASP A 1 95 ? 9.141 8.126 -32.498 1.00 92.12 95 ASP A C 1
ATOM 643 O O . ASP A 1 95 ? 8.138 7.510 -32.868 1.00 92.12 95 ASP A O 1
ATOM 647 N N . ILE A 1 96 ? 9.092 9.161 -31.658 1.00 92.75 96 ILE A N 1
ATOM 648 C CA . ILE A 1 96 ? 7.854 9.684 -31.068 1.00 92.75 96 ILE A CA 1
ATOM 649 C C . ILE A 1 96 ? 6.976 10.440 -32.072 1.00 92.75 96 ILE A C 1
ATOM 651 O O . ILE A 1 96 ? 5.816 10.697 -31.769 1.00 92.75 96 ILE A O 1
ATOM 655 N N . TYR A 1 97 ? 7.482 10.782 -33.262 1.00 93.44 97 TYR A N 1
ATOM 656 C CA . TYR A 1 97 ? 6.668 11.402 -34.312 1.00 93.44 97 TYR A CA 1
ATOM 657 C C . TYR A 1 97 ? 5.803 10.383 -35.057 1.00 93.44 97 TYR A C 1
ATOM 659 O O . TYR A 1 97 ? 4.838 10.754 -35.728 1.00 93.44 97 TYR A O 1
ATOM 667 N N . LYS A 1 98 ? 6.102 9.085 -34.933 1.00 93.38 98 LYS A N 1
ATOM 668 C CA . LYS A 1 98 ? 5.251 8.040 -35.503 1.00 93.38 98 LYS A CA 1
ATOM 669 C C . LYS A 1 98 ? 3.938 7.977 -34.737 1.00 93.38 98 LYS A C 1
ATOM 671 O O . LYS A 1 98 ? 3.928 7.705 -33.537 1.00 93.38 98 LYS A O 1
ATOM 676 N N . ALA A 1 99 ? 2.830 8.127 -35.463 1.00 94.94 99 ALA A N 1
ATOM 677 C CA . ALA A 1 99 ? 1.480 8.136 -34.902 1.00 94.94 99 ALA A CA 1
ATOM 678 C C . ALA A 1 99 ? 1.212 6.957 -33.948 1.00 94.94 99 ALA A C 1
ATOM 680 O O . ALA A 1 99 ? 0.689 7.163 -32.860 1.00 94.94 99 ALA A O 1
ATOM 681 N N . ASN A 1 100 ? 1.646 5.743 -34.305 1.00 93.75 100 ASN A N 1
ATOM 682 C CA . ASN A 1 100 ? 1.453 4.555 -33.465 1.00 93.75 100 ASN A CA 1
ATOM 683 C C . ASN A 1 100 ? 2.211 4.636 -32.128 1.00 93.75 100 ASN A C 1
ATOM 685 O O . ASN A 1 100 ? 1.675 4.236 -31.099 1.00 93.75 100 ASN A O 1
ATOM 689 N N . VAL A 1 101 ? 3.443 5.157 -32.125 1.00 93.81 101 VAL A N 1
ATOM 690 C CA . VAL A 1 101 ? 4.261 5.287 -30.905 1.00 93.81 101 VAL A CA 1
ATOM 691 C C . VAL A 1 101 ? 3.672 6.363 -30.000 1.00 93.81 101 VAL A C 1
ATOM 693 O O . VAL A 1 101 ? 3.498 6.134 -28.806 1.00 93.81 101 VAL A O 1
ATOM 696 N N . LEU A 1 102 ? 3.303 7.508 -30.579 1.00 94.94 102 LEU A N 1
ATOM 697 C CA . LEU A 1 102 ? 2.697 8.610 -29.838 1.00 94.94 102 LEU A CA 1
ATOM 698 C C . LEU A 1 102 ? 1.336 8.222 -29.246 1.00 94.94 102 LEU A C 1
ATOM 700 O O . LEU A 1 102 ? 1.076 8.496 -28.078 1.00 94.94 102 LEU A O 1
ATOM 704 N N . ALA A 1 103 ? 0.486 7.539 -30.018 1.00 96.25 103 ALA A N 1
ATOM 705 C CA . ALA A 1 103 ? -0.804 7.053 -29.539 1.00 96.25 103 ALA A CA 1
ATOM 706 C C . ALA A 1 103 ? -0.633 6.081 -28.361 1.00 96.25 103 ALA A C 1
ATOM 708 O O . ALA A 1 103 ? -1.275 6.249 -27.324 1.00 96.25 103 ALA A O 1
ATOM 709 N N . MET A 1 104 ? 0.280 5.110 -28.479 1.00 95.88 104 MET A N 1
ATOM 710 C CA . MET A 1 104 ? 0.528 4.142 -27.408 1.00 95.88 104 MET A CA 1
ATOM 711 C C . MET A 1 104 ? 1.205 4.757 -26.180 1.00 95.88 104 MET A C 1
ATOM 713 O O . MET A 1 104 ? 0.979 4.271 -25.075 1.00 95.88 104 MET A O 1
ATOM 717 N N . LEU A 1 105 ? 1.967 5.844 -26.331 1.00 95.56 105 LEU A N 1
ATOM 718 C CA . LEU A 1 105 ? 2.500 6.606 -25.199 1.00 95.56 105 LEU A CA 1
ATOM 719 C C . LEU A 1 105 ? 1.368 7.196 -24.342 1.00 95.56 105 LEU A C 1
ATOM 721 O O . LEU A 1 105 ? 1.398 7.068 -23.119 1.00 95.56 105 LEU A O 1
ATOM 725 N N . PHE A 1 106 ? 0.345 7.787 -24.970 1.00 95.88 106 PHE A N 1
ATOM 726 C CA . PHE A 1 106 ? -0.821 8.312 -24.252 1.00 95.88 106 PHE A CA 1
ATOM 727 C C . PHE A 1 106 ? -1.677 7.203 -23.635 1.00 95.88 106 PHE A C 1
ATOM 729 O O . PHE A 1 106 ? -2.082 7.325 -22.480 1.00 95.88 106 PHE A O 1
ATOM 736 N N . VAL A 1 107 ? -1.909 6.104 -24.364 1.00 96.69 107 VAL A N 1
ATOM 737 C CA . VAL A 1 107 ? -2.616 4.932 -23.817 1.00 96.69 107 VAL A CA 1
ATOM 738 C C . VAL A 1 107 ? -1.869 4.382 -22.600 1.00 96.69 107 VAL A C 1
ATOM 740 O O . VAL A 1 107 ? -2.481 4.180 -21.557 1.00 96.69 107 VAL A O 1
ATOM 743 N N . GLY A 1 108 ? -0.546 4.219 -22.691 1.00 95.62 108 GLY A N 1
ATOM 744 C CA . GLY A 1 108 ? 0.294 3.771 -21.580 1.00 95.62 108 GLY A CA 1
ATOM 745 C C . GLY A 1 108 ? 0.237 4.710 -20.374 1.00 95.62 108 GLY A C 1
ATOM 746 O O . GLY A 1 108 ? 0.081 4.249 -19.246 1.00 95.62 108 GLY A O 1
ATOM 747 N N . GLY A 1 109 ? 0.281 6.026 -20.603 1.00 95.88 109 GLY A N 1
ATOM 748 C CA . GLY A 1 109 ? 0.150 7.034 -19.547 1.00 95.88 109 GLY A CA 1
ATOM 749 C C . GLY A 1 109 ? -1.217 7.041 -18.852 1.00 95.88 109 GLY A C 1
ATOM 750 O O . GLY A 1 109 ? -1.305 7.427 -17.689 1.00 95.88 109 GLY A O 1
ATOM 751 N N . MET A 1 110 ? -2.276 6.582 -19.524 1.00 97.56 110 MET A N 1
ATOM 752 C CA . MET A 1 110 ? -3.625 6.482 -18.959 1.00 97.56 110 MET A CA 1
ATOM 753 C C . MET A 1 110 ? -3.800 5.258 -18.044 1.00 97.56 110 MET A C 1
ATOM 755 O O . MET A 1 110 ? -4.596 5.314 -17.105 1.00 97.56 110 MET A O 1
ATOM 759 N N . ILE A 1 111 ? -3.063 4.164 -18.276 1.00 96.50 111 ILE A N 1
ATOM 760 C CA . ILE A 1 111 ? -3.231 2.895 -17.541 1.00 96.50 111 ILE A CA 1
ATOM 761 C C . ILE A 1 111 ? -3.148 3.074 -16.010 1.00 96.50 111 ILE A C 1
ATOM 763 O O . ILE A 1 111 ? -4.058 2.596 -15.330 1.00 96.50 111 ILE A O 1
ATOM 767 N N . PRO A 1 112 ? -2.162 3.797 -15.430 1.00 96.00 112 PRO A N 1
ATOM 768 C CA . PRO A 1 112 ? -2.106 4.005 -13.980 1.00 96.00 112 PRO A CA 1
ATOM 769 C C . PRO A 1 112 ? -3.332 4.730 -13.410 1.00 96.00 112 PRO A C 1
ATOM 771 O O . PRO A 1 112 ? -3.767 4.426 -12.298 1.00 96.00 112 PRO A O 1
ATOM 774 N N . PHE A 1 113 ? -3.919 5.666 -14.163 1.00 96.50 113 PHE A N 1
ATOM 775 C CA . PHE A 1 113 ? -5.134 6.376 -13.753 1.00 96.50 113 PHE A CA 1
ATOM 776 C C . PHE A 1 113 ? -6.359 5.467 -13.791 1.00 96.50 113 PHE A C 1
ATOM 778 O O . PHE A 1 113 ? -7.175 5.511 -12.872 1.00 96.50 113 PHE A O 1
ATOM 785 N N . LEU A 1 114 ? -6.470 4.625 -14.821 1.00 96.62 114 LEU A N 1
ATOM 786 C CA . LEU A 1 114 ? -7.544 3.641 -14.923 1.00 96.62 114 LEU A CA 1
ATOM 787 C C . LEU A 1 114 ? -7.476 2.638 -13.762 1.00 96.62 114 LEU A C 1
ATOM 789 O O . LEU A 1 114 ? -8.466 2.463 -13.053 1.00 96.62 114 LEU A O 1
ATOM 793 N N . PHE A 1 115 ? -6.292 2.073 -13.506 1.00 96.56 115 PHE A N 1
ATOM 794 C CA . PHE A 1 115 ? -6.052 1.174 -12.375 1.00 96.56 115 PHE A CA 1
ATOM 795 C C . PHE A 1 115 ? -6.405 1.842 -11.038 1.00 96.56 115 PHE A C 1
ATOM 797 O O . PHE A 1 115 ? -7.159 1.292 -10.235 1.00 96.56 115 PHE A O 1
ATOM 804 N N . SER A 1 116 ? -5.928 3.074 -10.821 1.00 96.69 116 SER A N 1
ATOM 805 C CA . SER A 1 116 ? -6.206 3.831 -9.594 1.00 96.69 116 SER A CA 1
ATOM 806 C C . SER A 1 116 ? -7.699 4.107 -9.415 1.00 96.69 116 SER A C 1
ATOM 808 O O . SER A 1 116 ? -8.224 3.968 -8.314 1.00 96.69 116 SER A O 1
ATOM 810 N N . SER A 1 117 ? -8.406 4.464 -10.491 1.00 96.88 117 SER A N 1
ATOM 811 C CA . SER A 1 117 ? -9.852 4.696 -10.462 1.00 96.88 117 SER A CA 1
ATOM 812 C C . SER A 1 117 ? -10.618 3.442 -10.043 1.00 96.88 117 SER A C 1
ATOM 814 O O . SER A 1 117 ? -11.504 3.518 -9.189 1.00 96.88 117 SER A O 1
ATOM 816 N N . MET A 1 118 ? -10.245 2.284 -10.590 1.00 95.94 118 MET A N 1
ATOM 817 C CA . MET A 1 118 ? -10.865 1.004 -10.255 1.00 95.94 118 MET A CA 1
ATOM 818 C C . MET A 1 118 ? -10.602 0.618 -8.796 1.00 95.94 118 MET A C 1
ATOM 820 O O . MET A 1 118 ? -11.550 0.303 -8.077 1.00 95.94 118 MET A O 1
ATOM 824 N N . ALA A 1 119 ? -9.355 0.738 -8.328 1.00 95.56 119 ALA A N 1
ATOM 825 C CA . ALA A 1 119 ? -8.988 0.459 -6.941 1.00 95.56 119 ALA A CA 1
ATOM 826 C C . ALA A 1 119 ? -9.705 1.391 -5.942 1.00 95.56 119 ALA A C 1
ATOM 828 O O . ALA A 1 119 ? -10.270 0.928 -4.951 1.00 95.56 119 ALA A O 1
ATOM 829 N N . ILE A 1 120 ? -9.756 2.700 -6.216 1.00 96.44 120 ILE A N 1
ATOM 830 C CA . ILE A 1 120 ? -10.457 3.676 -5.362 1.00 96.44 120 ILE A CA 1
ATOM 831 C C . ILE A 1 120 ? -11.966 3.405 -5.353 1.00 96.44 120 ILE A C 1
ATOM 833 O O . ILE A 1 120 ? -12.596 3.457 -4.295 1.00 96.44 120 ILE A O 1
ATOM 837 N N . SER A 1 121 ? -12.558 3.085 -6.508 1.00 95.31 121 SER A N 1
ATOM 838 C CA . SER A 1 121 ? -13.982 2.742 -6.600 1.00 95.31 121 SER A CA 1
ATOM 839 C C . SER A 1 121 ? -14.314 1.481 -5.796 1.00 95.31 121 SER A C 1
ATOM 841 O O . SER A 1 121 ? -15.306 1.469 -5.064 1.00 95.31 121 SER A O 1
ATOM 843 N N . ALA A 1 122 ? -13.471 0.449 -5.879 1.00 95.06 122 ALA A N 1
ATOM 844 C CA . ALA A 1 122 ? -13.608 -0.786 -5.112 1.00 95.06 122 ALA A CA 1
ATOM 845 C C . ALA A 1 122 ? -13.597 -0.530 -3.597 1.00 95.06 122 ALA A C 1
ATOM 847 O O . ALA A 1 122 ? -14.520 -0.946 -2.890 1.00 95.06 122 ALA A O 1
ATOM 848 N N . VAL A 1 123 ? -12.607 0.229 -3.109 1.00 96.00 123 VAL A N 1
ATOM 849 C CA . VAL A 1 123 ? -12.521 0.626 -1.694 1.00 96.00 123 VAL A CA 1
ATOM 850 C C . VAL A 1 123 ? -13.743 1.446 -1.282 1.00 96.00 123 VAL A C 1
ATOM 852 O O . VAL A 1 123 ? -14.327 1.184 -0.234 1.00 96.00 123 VAL A O 1
ATOM 855 N N . GLY A 1 124 ? -14.182 2.396 -2.112 1.00 95.88 124 GLY A N 1
ATOM 856 C CA . GLY A 1 124 ? -15.344 3.239 -1.823 1.00 95.88 124 GLY A CA 1
ATOM 857 C C . GLY A 1 124 ? -16.642 2.445 -1.645 1.00 95.88 124 GLY A C 1
ATOM 858 O O . GLY A 1 124 ? -17.408 2.722 -0.720 1.00 95.88 124 GLY A O 1
ATOM 859 N N . LYS A 1 125 ? -16.877 1.425 -2.482 1.00 93.88 125 LYS A N 1
ATOM 860 C CA . LYS A 1 125 ? -18.035 0.523 -2.347 1.00 93.88 125 LYS A CA 1
ATOM 861 C C . LYS A 1 125 ? -17.972 -0.265 -1.037 1.00 93.88 125 LYS A C 1
ATOM 863 O O . LYS A 1 125 ? -18.922 -0.218 -0.259 1.00 93.88 125 LYS A O 1
ATOM 868 N N . ALA A 1 126 ? -16.840 -0.919 -0.765 1.00 95.81 126 ALA A N 1
ATOM 869 C CA . ALA A 1 126 ? -16.646 -1.718 0.446 1.00 95.81 126 ALA A CA 1
ATOM 870 C C . ALA A 1 126 ? -16.770 -0.875 1.727 1.00 95.81 126 ALA A C 1
ATOM 872 O O . ALA A 1 126 ? -17.411 -1.284 2.695 1.00 95.81 126 ALA A O 1
ATOM 873 N N . ALA A 1 127 ? -16.207 0.336 1.719 1.00 96.62 127 ALA A N 1
ATOM 874 C CA . ALA A 1 127 ? -16.284 1.271 2.835 1.00 96.62 127 ALA A CA 1
ATOM 875 C C . ALA A 1 127 ? -17.724 1.733 3.101 1.00 96.62 127 ALA A C 1
ATOM 877 O O . ALA A 1 127 ? -18.127 1.853 4.255 1.00 96.62 127 ALA A O 1
ATOM 878 N N . MET A 1 128 ? -18.526 1.960 2.056 1.00 97.00 128 MET A N 1
ATOM 879 C CA . MET A 1 128 ? -19.931 2.339 2.223 1.00 97.00 128 MET A CA 1
ATOM 880 C C . MET A 1 128 ? -20.746 1.226 2.890 1.00 97.00 128 MET A C 1
ATOM 882 O O . M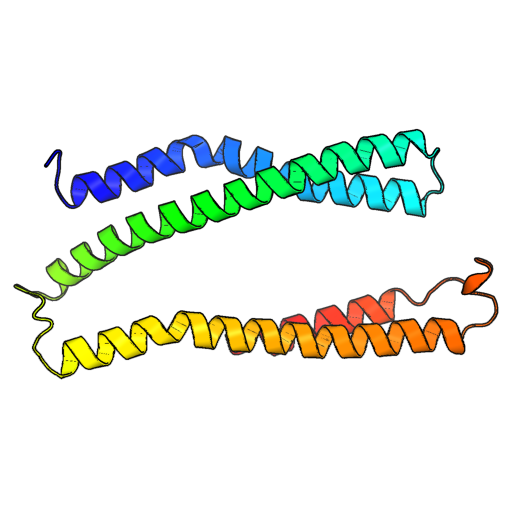ET A 1 128 ? -21.580 1.504 3.754 1.00 97.00 128 MET A O 1
ATOM 886 N N . ASP A 1 129 ? -20.493 -0.028 2.519 1.00 97.12 129 ASP A N 1
ATOM 887 C CA . ASP A 1 129 ? -21.145 -1.181 3.139 1.00 97.12 129 ASP A CA 1
ATOM 888 C C . ASP A 1 129 ? -20.698 -1.356 4.598 1.00 97.12 129 ASP A C 1
ATOM 890 O O . ASP A 1 129 ? -21.541 -1.543 5.477 1.00 97.12 129 ASP A O 1
ATOM 894 N N . MET A 1 130 ? -19.406 -1.154 4.885 1.00 97.50 130 MET A N 1
ATOM 895 C CA . MET A 1 130 ? -18.871 -1.125 6.251 1.00 97.50 130 MET A CA 1
ATOM 896 C C . MET A 1 130 ? -19.550 -0.049 7.114 1.00 97.50 130 MET A C 1
ATOM 898 O O . MET A 1 130 ? -19.992 -0.323 8.227 1.00 97.50 130 MET A O 1
ATOM 902 N N . VAL A 1 131 ? -19.694 1.177 6.597 1.00 97.75 131 VAL A N 1
ATOM 903 C CA . VAL A 1 131 ? -20.349 2.285 7.317 1.00 97.75 131 VAL A CA 1
ATOM 904 C C . VAL A 1 131 ? -21.812 1.968 7.614 1.00 97.75 131 VAL A C 1
ATOM 906 O O . VAL A 1 131 ? -22.291 2.254 8.714 1.00 97.75 131 VAL A O 1
ATOM 909 N N . LYS A 1 132 ? -22.540 1.392 6.651 1.00 97.81 132 LYS A N 1
ATOM 910 C CA . LYS A 1 132 ? -23.934 0.981 6.861 1.00 97.81 132 LYS A CA 1
ATOM 911 C C . LYS A 1 132 ? -24.036 -0.081 7.951 1.00 97.81 132 LYS A C 1
ATOM 913 O O . LYS A 1 132 ? -24.915 0.038 8.799 1.00 97.81 132 LYS A O 1
ATOM 918 N N . GLU A 1 133 ? -23.134 -1.059 7.960 1.00 98.00 133 GLU A N 1
ATOM 919 C CA . GLU A 1 133 ? -23.134 -2.132 8.955 1.00 98.00 133 GLU A CA 1
ATOM 920 C C . GLU A 1 133 ? -22.795 -1.623 10.361 1.00 98.00 133 GLU A C 1
ATOM 922 O O . GLU A 1 133 ? -23.538 -1.895 11.301 1.00 98.00 133 GLU A O 1
ATOM 927 N N . VAL A 1 134 ? -21.759 -0.795 10.516 1.00 97.31 134 VAL A N 1
ATOM 928 C CA . VAL A 1 134 ? -21.419 -0.193 11.819 1.00 97.31 134 VAL A CA 1
ATOM 929 C C . VAL A 1 134 ? -22.575 0.667 12.345 1.00 97.31 134 VAL A C 1
ATOM 931 O O . VAL A 1 134 ? -22.961 0.561 13.509 1.00 97.31 134 VAL A O 1
ATOM 934 N N . ARG A 1 135 ? -23.198 1.482 11.481 1.00 97.62 135 ARG A N 1
ATOM 935 C CA . ARG A 1 135 ? -24.380 2.282 11.856 1.00 97.62 135 ARG A CA 1
ATOM 936 C C . ARG A 1 135 ? -25.568 1.413 12.252 1.00 97.62 135 ARG A C 1
ATOM 938 O O . ARG A 1 135 ? -26.301 1.776 13.170 1.00 97.62 135 ARG A O 1
ATOM 945 N N . ARG A 1 136 ? -25.772 0.291 11.561 1.00 98.00 136 ARG A N 1
ATOM 946 C CA . ARG A 1 136 ? -26.814 -0.680 11.894 1.00 98.00 136 ARG A CA 1
ATOM 947 C C . ARG A 1 136 ? -26.576 -1.248 13.292 1.00 98.00 136 ARG A C 1
ATOM 949 O O . ARG A 1 136 ? -27.495 -1.198 14.103 1.00 98.00 136 ARG A O 1
ATOM 956 N N . GLN A 1 137 ? -25.353 -1.691 13.595 1.00 97.69 137 GLN A N 1
ATOM 957 C CA . GLN A 1 137 ? -24.995 -2.211 14.919 1.00 97.69 137 GLN A CA 1
ATOM 958 C C . GLN A 1 137 ? -25.241 -1.176 16.023 1.00 97.69 137 GLN A C 1
ATOM 960 O O . GLN A 1 137 ? -25.923 -1.488 16.994 1.00 97.69 137 GLN A O 1
ATOM 965 N N . PHE A 1 138 ? -24.802 0.075 15.843 1.00 96.81 138 PHE A N 1
ATOM 966 C CA . PHE A 1 138 ? -25.050 1.143 16.822 1.00 96.81 138 PHE A CA 1
ATOM 967 C C . PHE A 1 138 ? -26.531 1.471 17.040 1.00 96.81 138 PHE A C 1
ATOM 969 O O . PHE A 1 138 ? -26.906 1.880 18.136 1.00 96.81 138 PHE A O 1
ATOM 976 N N . ARG A 1 139 ? -27.375 1.312 16.015 1.00 96.62 139 ARG A N 1
ATOM 977 C CA . ARG A 1 139 ? -28.814 1.593 16.108 1.00 96.62 139 ARG A CA 1
ATOM 978 C C . ARG A 1 139 ? -29.612 0.427 16.689 1.00 96.62 139 ARG A C 1
ATOM 980 O O . ARG A 1 139 ? -30.594 0.659 17.385 1.00 96.62 139 ARG A O 1
ATOM 987 N N . GLU A 1 140 ? -29.254 -0.801 16.330 1.00 96.94 140 GLU A N 1
ATOM 988 C CA . GLU A 1 140 ? -30.093 -1.983 16.554 1.00 96.94 140 GLU A CA 1
ATOM 989 C C . GLU A 1 140 ? -29.646 -2.840 17.737 1.00 96.94 140 GLU A C 1
ATOM 991 O O . GLU A 1 140 ? -30.482 -3.559 18.274 1.00 96.94 140 GLU A O 1
ATOM 996 N N . ILE A 1 141 ? -28.375 -2.781 18.156 1.00 95.88 141 ILE A N 1
ATOM 997 C CA . ILE A 1 141 ? -27.856 -3.576 19.278 1.00 95.88 141 ILE A CA 1
ATOM 998 C C . ILE A 1 141 ? -27.987 -2.761 20.576 1.00 95.88 141 ILE A C 1
ATOM 1000 O O . ILE A 1 141 ? -27.240 -1.798 20.772 1.00 95.88 141 ILE A O 1
ATOM 1004 N N . PRO A 1 142 ? -28.903 -3.119 21.498 1.00 95.44 142 PRO A N 1
ATOM 1005 C CA . PRO A 1 142 ? -29.073 -2.378 22.744 1.00 95.44 142 PRO A CA 1
ATOM 1006 C C . PRO A 1 142 ? -27.825 -2.487 23.629 1.00 95.44 142 PRO A C 1
ATOM 1008 O O . PRO A 1 142 ? -27.268 -3.570 23.792 1.00 95.44 142 PRO A O 1
ATOM 1011 N N . GLY A 1 143 ? -27.390 -1.374 24.225 1.00 93.25 143 GLY A N 1
ATOM 1012 C CA . GLY A 1 143 ? -26.248 -1.347 25.147 1.00 93.25 143 GLY A CA 1
ATOM 1013 C C . GLY A 1 143 ? -24.859 -1.371 24.491 1.00 93.25 143 GLY A C 1
ATOM 1014 O O . GLY A 1 143 ? -23.862 -1.386 25.213 1.00 93.25 143 GLY A O 1
ATOM 1015 N N . ILE A 1 144 ? -24.758 -1.332 23.154 1.00 94.62 144 ILE A N 1
ATOM 1016 C CA . ILE A 1 144 ? -23.463 -1.316 22.443 1.00 94.62 144 ILE A CA 1
ATOM 1017 C C . ILE A 1 144 ? -22.657 -0.040 22.721 1.00 94.62 144 ILE A C 1
ATOM 1019 O O . ILE A 1 144 ? -21.481 -0.111 23.060 1.00 94.62 144 ILE A O 1
ATOM 1023 N N . MET A 1 145 ? -23.306 1.128 22.683 1.00 92.88 145 MET A N 1
ATOM 1024 C CA . MET A 1 145 ? -22.678 2.425 22.988 1.00 92.88 145 MET A CA 1
ATOM 1025 C C . MET A 1 145 ? -22.356 2.595 24.480 1.00 92.88 145 MET A C 1
ATOM 1027 O O . MET A 1 145 ? -21.622 3.500 24.865 1.00 92.88 145 MET A O 1
ATOM 1031 N N . GLU A 1 146 ? -22.918 1.728 25.321 1.00 94.62 146 GLU A N 1
ATOM 1032 C CA . GLU A 1 146 ? -22.698 1.689 26.767 1.00 94.62 146 GLU A CA 1
ATOM 1033 C C . GLU A 1 146 ? -21.648 0.640 27.159 1.00 94.62 146 GLU A C 1
ATOM 1035 O O . GLU A 1 146 ? -21.450 0.407 28.349 1.00 94.62 146 GLU A O 1
ATOM 1040 N N . TYR A 1 147 ? -21.003 -0.009 26.179 1.00 90.88 147 TYR A N 1
ATOM 1041 C CA . TYR A 1 147 ? -20.020 -1.082 26.375 1.00 90.88 147 TYR A CA 1
ATOM 1042 C C . TYR A 1 147 ? -20.568 -2.315 27.119 1.00 90.88 147 TYR A C 1
ATOM 1044 O O . TYR A 1 147 ? -19.813 -3.086 27.707 1.00 90.88 147 TYR A O 1
ATOM 1052 N N . LYS A 1 148 ? -21.893 -2.520 27.099 1.00 93.62 148 LYS A N 1
ATOM 1053 C CA . LYS A 1 148 ? -22.566 -3.665 27.742 1.00 93.62 148 LYS A CA 1
ATOM 1054 C C . LYS A 1 148 ? -22.865 -4.810 26.778 1.00 93.62 148 LYS A C 1
ATOM 1056 O O . LYS A 1 148 ? -23.122 -5.923 27.227 1.00 93.62 148 LYS A O 1
ATOM 1061 N N . ALA A 1 149 ? -22.856 -4.538 25.476 1.00 94.38 149 ALA A N 1
ATOM 1062 C CA . ALA A 1 149 ? -23.058 -5.529 24.428 1.00 94.38 149 ALA A CA 1
ATOM 1063 C C . ALA A 1 149 ? -21.803 -5.651 23.558 1.00 94.38 149 ALA A C 1
ATOM 1065 O O . ALA A 1 149 ? -21.151 -4.653 23.254 1.00 94.38 149 ALA A O 1
ATOM 1066 N N . GLN A 1 150 ? -21.485 -6.881 23.157 1.00 93.56 150 GLN A N 1
ATOM 1067 C CA . GLN A 1 150 ? -20.366 -7.168 22.262 1.00 93.56 150 GLN A CA 1
ATOM 1068 C C . GLN A 1 150 ? -20.748 -6.838 20.806 1.00 93.56 150 GLN A C 1
ATOM 1070 O O . GLN A 1 150 ? -21.822 -7.258 20.365 1.00 93.56 150 GLN A O 1
ATOM 1075 N N . PRO A 1 151 ? -19.903 -6.107 2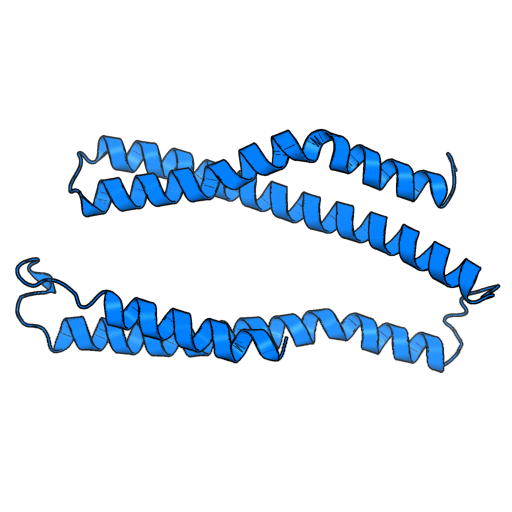0.055 1.00 95.38 151 PRO A N 1
ATOM 1076 C CA . PRO A 1 151 ? -20.109 -5.866 18.628 1.00 95.38 151 PRO A CA 1
ATOM 1077 C C . PRO A 1 151 ? -20.029 -7.148 17.788 1.00 95.38 151 PRO A C 1
ATOM 1079 O O . PRO A 1 151 ? -19.340 -8.107 18.135 1.00 95.38 151 PRO A O 1
ATOM 1082 N N . GLU A 1 152 ? -20.672 -7.144 16.620 1.00 97.06 152 GLU A N 1
ATOM 1083 C CA . GLU A 1 152 ? -20.605 -8.254 15.663 1.00 97.06 152 GLU A CA 1
ATOM 1084 C C . GLU A 1 152 ? -19.400 -8.070 14.722 1.00 97.06 152 GLU A C 1
ATOM 1086 O O . GLU A 1 152 ? -19.546 -7.684 13.558 1.00 97.06 152 GLU A O 1
ATOM 1091 N N . TYR A 1 153 ? -18.189 -8.334 15.225 1.00 95.94 153 TYR A N 1
ATOM 1092 C CA . TYR A 1 153 ? -16.937 -8.144 14.472 1.00 95.94 153 TYR A CA 1
ATOM 1093 C C . TYR A 1 153 ? -16.877 -8.956 13.168 1.00 95.94 153 TYR A C 1
ATOM 1095 O O . TYR A 1 153 ? -16.394 -8.465 12.146 1.00 95.94 153 TYR A O 1
ATOM 1103 N N . GLU A 1 154 ? -17.412 -10.180 13.180 1.00 97.38 154 GLU A N 1
ATOM 1104 C CA . GLU A 1 154 ? -17.402 -11.095 12.031 1.00 97.38 154 GLU A CA 1
ATOM 1105 C C . GLU A 1 154 ? -18.095 -10.505 10.797 1.00 97.38 154 GLU A C 1
ATOM 1107 O O . GLU A 1 154 ? -17.655 -10.741 9.673 1.00 97.38 154 GLU A O 1
ATOM 1112 N N . LYS A 1 155 ? -19.141 -9.687 10.985 1.00 97.00 155 LYS A N 1
ATOM 1113 C CA . LYS A 1 155 ? -19.853 -9.048 9.868 1.00 97.00 155 LYS A CA 1
ATOM 1114 C C . LYS A 1 155 ? -18.974 -8.032 9.150 1.00 97.00 155 LYS A C 1
ATOM 1116 O O . LYS A 1 155 ? -18.912 -8.041 7.922 1.00 97.00 155 LYS A O 1
ATOM 1121 N N . CYS A 1 156 ? -18.246 -7.208 9.900 1.00 96.56 156 CYS A N 1
ATOM 1122 C CA . CYS A 1 156 ? -17.289 -6.261 9.334 1.00 96.56 156 CYS A CA 1
ATOM 1123 C C . CYS A 1 156 ? -16.175 -6.995 8.565 1.00 96.56 156 CYS A C 1
ATOM 1125 O O . CYS A 1 156 ? -15.855 -6.624 7.435 1.00 96.56 156 CYS A O 1
ATOM 1127 N N . VAL A 1 157 ? -15.642 -8.084 9.132 1.00 97.00 157 VAL A N 1
ATOM 1128 C CA . VAL A 1 157 ? -14.627 -8.926 8.471 1.00 97.00 157 VAL A CA 1
ATOM 1129 C C . VAL A 1 157 ? -15.171 -9.567 7.190 1.00 97.00 157 VAL A C 1
ATOM 1131 O O . VAL A 1 157 ? -14.483 -9.596 6.169 1.00 97.00 157 VAL A O 1
ATOM 1134 N N . ALA A 1 158 ? -16.414 -10.052 7.199 1.00 97.56 158 ALA A N 1
ATOM 1135 C CA . ALA A 1 158 ? -17.038 -10.651 6.023 1.00 97.56 158 ALA A CA 1
ATOM 1136 C C . ALA A 1 158 ? -17.203 -9.635 4.881 1.00 97.56 158 ALA A C 1
ATOM 1138 O O . ALA A 1 158 ? -16.912 -9.968 3.731 1.00 97.56 158 ALA A O 1
ATOM 1139 N N . ILE A 1 159 ? -17.605 -8.395 5.191 1.00 96.81 159 ILE A N 1
ATOM 1140 C CA . ILE A 1 159 ? -17.750 -7.317 4.198 1.00 96.81 159 ILE A CA 1
ATOM 1141 C C . ILE A 1 159 ? -16.412 -7.037 3.511 1.00 96.81 159 ILE A C 1
ATOM 1143 O O . ILE A 1 159 ? -16.343 -7.040 2.280 1.00 96.81 159 ILE A O 1
ATOM 1147 N N . SER A 1 160 ? -15.340 -6.830 4.284 1.00 96.19 160 SER A N 1
ATOM 1148 C CA . SER A 1 160 ? -14.024 -6.532 3.709 1.00 96.19 160 SER A CA 1
ATOM 1149 C C . SER A 1 160 ? -13.453 -7.720 2.932 1.00 96.19 160 SER A C 1
ATOM 1151 O O . SER A 1 160 ? -12.876 -7.517 1.866 1.00 96.19 160 SER A O 1
ATOM 1153 N N . THR A 1 161 ? -13.671 -8.951 3.405 1.00 97.06 161 THR A N 1
ATOM 1154 C CA . THR A 1 161 ? -13.197 -10.184 2.752 1.00 97.06 161 THR A CA 1
ATOM 1155 C C . THR A 1 161 ? -13.895 -10.432 1.416 1.00 97.06 161 THR A C 1
ATOM 1157 O O . THR A 1 161 ? -13.247 -10.697 0.407 1.00 97.06 161 THR A O 1
ATOM 1160 N N . GLN A 1 162 ? -15.225 -10.341 1.371 1.00 95.94 162 GLN A N 1
ATOM 1161 C CA . GLN A 1 162 ? -15.969 -10.573 0.130 1.00 95.94 162 GLN A CA 1
ATOM 1162 C C . GLN A 1 162 ? -15.672 -9.487 -0.905 1.00 95.94 162 GLN A C 1
ATOM 1164 O O . GLN A 1 162 ? -15.511 -9.787 -2.090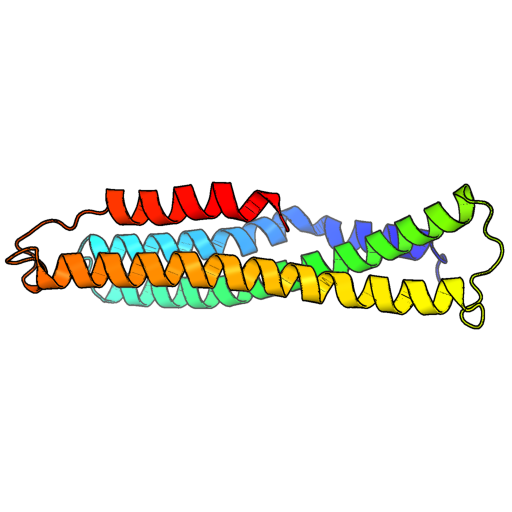 1.00 95.94 162 GLN A O 1
ATOM 1169 N N . ALA A 1 163 ? -15.573 -8.230 -0.461 1.00 95.12 163 ALA A N 1
ATOM 1170 C CA . ALA A 1 163 ? -15.244 -7.124 -1.344 1.00 95.12 163 ALA A CA 1
ATOM 1171 C C . ALA A 1 163 ? -13.819 -7.241 -1.899 1.00 95.12 163 ALA A C 1
ATOM 1173 O O . ALA A 1 163 ? -13.638 -7.086 -3.103 1.00 95.12 163 ALA A O 1
ATOM 1174 N N . SER A 1 164 ? -12.820 -7.561 -1.069 1.00 95.12 164 SER A N 1
ATOM 1175 C CA . SER A 1 164 ? -11.433 -7.672 -1.532 1.00 95.12 164 SER A CA 1
ATOM 1176 C C . SER A 1 164 ? -11.263 -8.783 -2.569 1.00 95.12 164 SER A C 1
ATOM 1178 O O . SER A 1 164 ? -10.706 -8.530 -3.633 1.00 95.12 164 SER A O 1
ATOM 1180 N N . ILE A 1 165 ? -11.828 -9.972 -2.330 1.00 95.75 165 ILE A N 1
ATOM 1181 C CA . ILE A 1 165 ? -11.741 -11.106 -3.265 1.00 95.75 165 ILE A CA 1
ATOM 1182 C C . ILE A 1 165 ? -12.453 -10.820 -4.590 1.00 95.75 165 ILE A C 1
ATOM 1184 O O . ILE A 1 165 ? -11.969 -11.216 -5.650 1.00 95.75 165 ILE A O 1
ATOM 1188 N N . ARG A 1 166 ? -13.599 -10.134 -4.554 1.00 93.69 166 ARG A N 1
ATOM 1189 C CA . ARG A 1 166 ? -14.345 -9.799 -5.772 1.00 93.69 166 ARG A CA 1
ATOM 1190 C C . ARG A 1 166 ? -13.658 -8.702 -6.579 1.00 93.69 166 ARG A C 1
ATOM 1192 O O . ARG A 1 166 ? -13.550 -8.816 -7.797 1.00 93.69 166 ARG A O 1
ATOM 1199 N N . GLU A 1 167 ? -13.244 -7.624 -5.921 1.00 93.81 167 GLU A N 1
ATOM 1200 C CA . GLU A 1 167 ? -12.762 -6.425 -6.607 1.00 93.81 167 GLU A CA 1
ATOM 1201 C C . GLU A 1 167 ? -11.275 -6.518 -7.001 1.00 93.81 167 GLU A C 1
ATOM 1203 O O . GLU A 1 167 ? -10.851 -5.750 -7.857 1.00 93.81 167 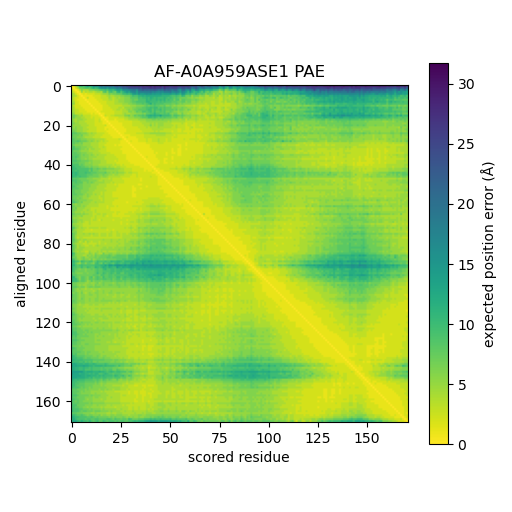GLU A O 1
ATOM 1208 N N . MET A 1 168 ? -10.492 -7.465 -6.458 1.00 92.75 168 MET A N 1
ATOM 1209 C CA . MET A 1 168 ? -9.082 -7.670 -6.849 1.00 92.75 168 MET A CA 1
ATOM 1210 C C . MET A 1 168 ? -8.884 -8.302 -8.237 1.00 92.75 168 MET A C 1
ATOM 1212 O O . MET A 1 168 ? -7.754 -8.387 -8.696 1.00 92.75 168 MET A O 1
ATOM 1216 N N . ILE A 1 169 ? -9.943 -8.813 -8.878 1.00 92.94 169 ILE A N 1
ATOM 1217 C CA . ILE A 1 169 ? -9.831 -9.556 -10.149 1.00 92.94 169 ILE A CA 1
ATOM 1218 C C . ILE A 1 169 ? -9.623 -8.620 -11.344 1.00 92.94 169 ILE A C 1
ATOM 1220 O O . ILE A 1 169 ? -8.983 -9.001 -12.321 1.00 92.94 169 ILE A O 1
ATOM 1224 N N . LEU A 1 170 ? -10.253 -7.444 -11.308 1.00 89.38 170 LEU A N 1
ATOM 1225 C CA . LEU A 1 170 ? -10.352 -6.566 -12.472 1.00 89.38 170 LEU A CA 1
ATOM 1226 C C . LEU A 1 170 ? -9.156 -5.607 -12.629 1.00 89.38 170 LEU A C 1
ATOM 1228 O O . LEU A 1 170 ? -8.707 -5.474 -13.767 1.00 89.38 170 LEU A O 1
ATOM 1232 N N . PRO A 1 171 ? -8.685 -4.901 -11.575 1.00 85.81 171 PRO A N 1
ATOM 1233 C CA . PRO A 1 171 ? -7.459 -4.101 -11.643 1.00 85.81 171 PRO A CA 1
ATOM 1234 C C . PRO A 1 171 ? -6.229 -4.975 -11.890 1.00 85.81 171 PRO A C 1
ATOM 1236 O O . PRO A 1 171 ? -5.410 -4.578 -12.749 1.00 85.81 171 PRO A O 1
#

Solvent-accessible surface area (backbone atoms only — not comparable to full-atom values): 9323 Å² total; per-residue (Å²): 124,98,47,64,62,63,38,39,43,51,49,29,51,58,63,53,70,50,44,71,62,45,51,53,48,27,56,46,14,65,50,25,43,50,51,27,53,50,32,59,77,69,68,52,62,66,71,58,36,56,54,23,50,56,43,23,58,50,13,56,54,33,37,51,51,43,51,52,48,53,51,52,41,49,52,34,44,50,52,35,52,52,53,51,47,34,61,74,70,68,55,89,75,89,58,68,84,40,66,70,50,41,52,47,51,54,54,57,66,43,46,66,56,53,41,49,51,50,53,54,51,45,50,51,54,42,50,52,54,46,53,53,49,54,52,45,47,67,73,70,42,79,46,40,94,71,72,73,36,84,78,72,61,67,58,55,52,49,50,54,51,57,41,49,66,62,53,64,71,76,102

Mean predicted aligned error: 5.23 Å

Nearest PDB structures (foldseek):
  6afu-assembly1_B  TM=9.905E-01  e=1.722E-10  Vigna radiata var. radiata
  6afv-assembly1_A  TM=9.904E-01  e=1.922E-10  Vigna radiata var. radiata
  6afy-assembly1_B  TM=9.896E-01  e=1.819E-10  Vigna radiata var. radiata
  4a01-assembly1_A  TM=9.899E-01  e=2.268E-10  Vigna radiata
  6aft-assembly1_A  TM=9.900E-01  e=2.396E-10  Vigna radiata var. radiata